Protein AF-A0A849PNW9-F1 (afdb_monomer_lite)

Foldseek 3Di:
DQVVVFVVCCVVPVVCCVVPVDTNDQPDDDDDDPPPDCVVVVVVVVCSVPVVVCVPVPDPPPPPDD

Secondary structure (DSSP, 8-state):
-HHHHHHHHHHH-THHHHH-SS-SS-S------TTS-HHHHHHHHHGGG-GGGGGGTS--------

Structure (mmCIF, N/CA/C/O backbone):
data_AF-A0A849PNW9-F1
#
_entry.id   AF-A0A849PNW9-F1
#
loop_
_atom_site.group_PDB
_atom_site.id
_atom_site.type_symbol
_atom_site.label_atom_id
_atom_site.label_alt_id
_atom_site.label_comp_id
_atom_site.label_asym_id
_atom_site.label_entity_id
_atom_site.label_seq_id
_atom_site.pdbx_PDB_ins_code
_atom_site.Cartn_x
_atom_site.Cartn_y
_atom_site.Cartn_z
_atom_site.occupancy
_atom_site.B_iso_or_equiv
_atom_site.auth_seq_id
_atom_site.auth_comp_id
_atom_site.auth_asym_id
_atom_site.auth_atom_id
_atom_site.pdbx_PDB_model_num
ATOM 1 N N . MET A 1 1 ? -13.838 4.949 -3.000 1.00 52.19 1 MET A N 1
ATOM 2 C CA . MET A 1 1 ? -14.179 3.512 -2.874 1.00 52.19 1 MET A CA 1
ATOM 3 C C . MET A 1 1 ? -13.661 2.885 -1.578 1.00 52.19 1 MET A C 1
ATOM 5 O O . MET A 1 1 ? -14.483 2.353 -0.848 1.00 52.19 1 MET A O 1
ATOM 9 N N . ALA A 1 2 ? -12.380 3.032 -1.212 1.00 59.91 2 ALA A N 1
ATOM 10 C CA . ALA A 1 2 ? -11.792 2.389 -0.020 1.00 59.91 2 ALA A CA 1
ATOM 11 C C . ALA A 1 2 ? -12.490 2.673 1.335 1.00 59.91 2 ALA A C 1
ATOM 13 O O . ALA A 1 2 ? -12.443 1.844 2.238 1.00 59.91 2 ALA A O 1
ATOM 14 N N . TYR A 1 3 ? -13.168 3.818 1.496 1.00 58.88 3 TYR A N 1
ATOM 15 C CA . TYR A 1 3 ? -13.868 4.168 2.744 1.00 58.88 3 TYR A CA 1
ATOM 16 C C . TYR A 1 3 ? -15.051 3.247 3.078 1.00 58.88 3 TYR A C 1
ATOM 18 O O . TYR A 1 3 ? -15.237 2.907 4.246 1.00 58.88 3 TYR A O 1
ATOM 26 N N . MET A 1 4 ? -15.834 2.830 2.076 1.00 61.88 4 MET A N 1
ATOM 27 C CA . MET A 1 4 ? -16.983 1.942 2.305 1.00 61.88 4 MET A CA 1
ATOM 28 C C . MET A 1 4 ? -16.517 0.532 2.668 1.00 61.88 4 MET A C 1
ATOM 30 O O . MET A 1 4 ? -17.020 -0.071 3.613 1.00 61.88 4 MET A O 1
ATOM 34 N N . GLU A 1 5 ? -15.475 0.056 1.994 1.00 74.19 5 GLU A N 1
ATOM 35 C CA . GLU A 1 5 ? -14.849 -1.239 2.257 1.00 74.19 5 GLU A CA 1
ATOM 36 C C . GLU A 1 5 ? -14.225 -1.301 3.663 1.00 74.19 5 GLU A C 1
ATOM 38 O O . GLU A 1 5 ? -14.407 -2.269 4.397 1.00 74.19 5 GLU A O 1
ATOM 43 N N . CYS A 1 6 ? -13.607 -0.200 4.104 1.00 80.75 6 CYS A N 1
ATOM 44 C CA . CYS A 1 6 ? -13.083 -0.011 5.460 1.00 80.75 6 CYS A CA 1
ATOM 45 C C . CYS A 1 6 ? -14.128 -0.263 6.5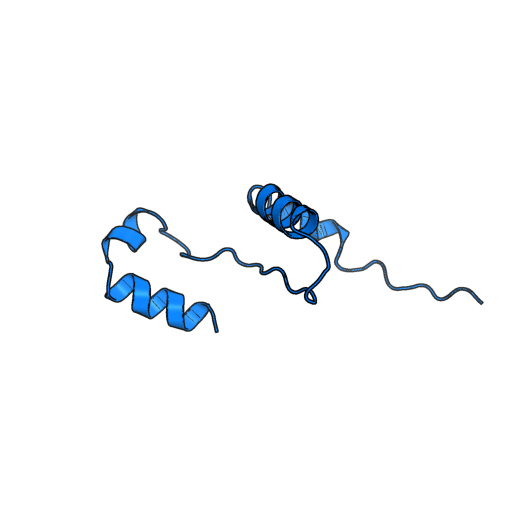61 1.00 80.75 6 CYS A C 1
ATOM 47 O O . CYS A 1 6 ? -13.791 -0.764 7.636 1.00 80.75 6 CYS A O 1
ATOM 49 N N . ARG A 1 7 ? -15.378 0.159 6.329 1.00 83.62 7 ARG A N 1
ATOM 50 C CA . ARG A 1 7 ? -16.481 0.038 7.291 1.00 83.62 7 ARG A CA 1
ATOM 51 C C . ARG A 1 7 ? -17.006 -1.387 7.341 1.00 83.62 7 ARG A C 1
ATOM 53 O O . ARG A 1 7 ? -17.172 -1.924 8.431 1.00 83.62 7 ARG A O 1
ATOM 60 N N . GLU A 1 8 ? -17.282 -1.977 6.184 1.00 89.12 8 GLU A N 1
ATOM 61 C CA . GLU A 1 8 ? -17.871 -3.314 6.124 1.00 89.12 8 GLU A CA 1
ATOM 62 C C . GLU A 1 8 ? -16.878 -4.387 6.596 1.00 89.12 8 GLU A C 1
ATOM 64 O O . GLU A 1 8 ? -17.257 -5.246 7.390 1.00 89.12 8 GLU A O 1
ATOM 69 N N . LEU A 1 9 ? -15.584 -4.264 6.268 1.00 88.38 9 LEU A N 1
ATOM 70 C CA . LEU A 1 9 ? -14.545 -5.156 6.802 1.00 88.38 9 LEU A CA 1
ATOM 71 C C . LEU A 1 9 ? -14.417 -5.059 8.325 1.00 88.38 9 LEU A C 1
ATOM 73 O O . LEU A 1 9 ? -14.336 -6.081 8.997 1.00 88.38 9 LEU A O 1
ATOM 77 N N . ARG A 1 10 ? -14.460 -3.850 8.898 1.00 86.50 10 ARG A N 1
ATOM 78 C CA . ARG A 1 10 ? -14.394 -3.673 10.360 1.00 86.50 10 ARG A CA 1
ATOM 79 C C . ARG A 1 10 ? -15.649 -4.154 11.096 1.00 86.50 10 ARG A C 1
ATOM 81 O O . ARG A 1 10 ? -15.564 -4.434 12.287 1.00 86.50 10 ARG A O 1
ATOM 88 N N . LYS A 1 11 ? -16.801 -4.259 10.422 1.00 88.81 11 LYS A N 1
ATOM 89 C CA . LYS A 1 11 ? -17.994 -4.920 10.979 1.00 88.81 11 LYS A CA 1
ATOM 90 C C . LYS A 1 11 ? -17.879 -6.440 10.920 1.00 88.81 11 LYS A C 1
ATOM 92 O O . LYS A 1 11 ? -18.228 -7.100 11.889 1.00 88.81 11 LYS A O 1
ATOM 97 N N . ALA A 1 12 ? -17.411 -6.973 9.791 1.00 92.88 12 ALA A N 1
ATOM 98 C CA . ALA A 1 12 ? -17.259 -8.411 9.589 1.00 92.88 12 ALA A CA 1
ATOM 99 C C . ALA A 1 12 ? -16.128 -9.005 10.448 1.00 92.88 12 ALA A C 1
ATOM 101 O O . ALA A 1 12 ? -16.238 -10.132 10.919 1.00 92.88 12 ALA A O 1
ATOM 102 N N . PHE A 1 13 ? -15.070 -8.228 10.698 1.00 91.25 13 PHE A N 1
ATOM 103 C CA . PHE A 1 13 ? -13.877 -8.649 11.432 1.00 91.25 13 PHE A CA 1
ATOM 104 C C . PHE A 1 13 ? -13.535 -7.642 12.545 1.00 91.25 13 PHE A C 1
ATOM 106 O O . PHE A 1 13 ? -12.677 -6.773 12.363 1.00 91.25 13 PHE A O 1
ATOM 113 N N . PRO A 1 14 ? -14.187 -7.739 13.721 1.00 87.62 14 PRO A N 1
ATOM 114 C CA . PRO A 1 14 ? -14.033 -6.757 14.796 1.00 87.62 14 PRO A CA 1
ATOM 115 C C . PRO A 1 14 ? -12.599 -6.603 15.321 1.00 87.62 14 PRO A C 1
ATOM 117 O O . PRO A 1 14 ? -12.203 -5.496 15.680 1.00 87.62 14 PRO A O 1
ATOM 120 N N . HIS A 1 15 ? -11.795 -7.670 15.296 1.00 86.19 15 HIS A N 1
ATOM 121 C CA . HIS A 1 15 ? -10.391 -7.652 15.730 1.00 86.19 15 HIS A CA 1
ATOM 122 C C . HIS A 1 15 ? -9.512 -6.697 14.896 1.00 86.19 15 HIS A C 1
ATOM 124 O O . HIS A 1 15 ? -8.532 -6.155 15.400 1.00 86.19 15 HIS A O 1
ATOM 130 N N . LEU A 1 16 ? -9.886 -6.401 13.641 1.00 85.94 16 LEU A N 1
ATOM 131 C CA . LEU A 1 16 ? -9.182 -5.405 12.820 1.00 85.94 16 LEU A CA 1
ATOM 132 C C . LEU A 1 16 ? -9.252 -4.000 13.426 1.00 85.94 16 LEU A C 1
ATOM 134 O O . LEU A 1 16 ? -8.395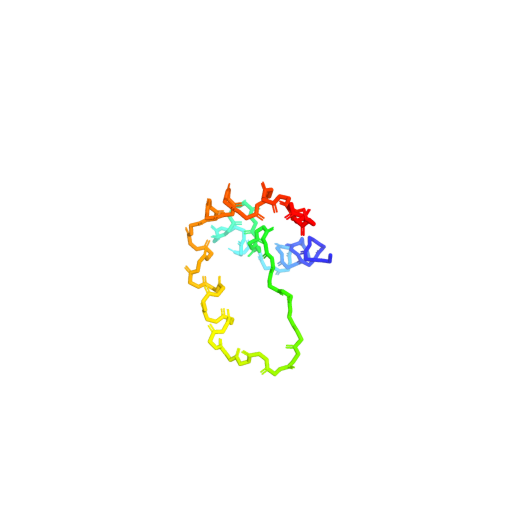 -3.158 13.159 1.00 85.94 16 LEU A O 1
ATOM 138 N N . LYS A 1 17 ? -10.274 -3.731 14.244 1.00 81.88 17 LYS A N 1
ATOM 139 C CA . LYS A 1 17 ? -10.412 -2.457 14.945 1.00 81.88 17 LYS A CA 1
ATOM 140 C C . LYS A 1 17 ? -9.343 -2.292 16.025 1.00 81.88 17 LYS A C 1
ATOM 142 O O . LYS A 1 17 ? -8.878 -1.175 16.197 1.00 81.88 17 LYS A O 1
ATOM 147 N N . GLU A 1 18 ? -8.936 -3.378 16.681 1.00 82.50 18 GLU A N 1
ATOM 148 C CA . GLU A 1 18 ? -7.880 -3.375 17.704 1.00 82.50 18 GLU A CA 1
ATOM 149 C C . GLU A 1 18 ? -6.497 -3.164 17.080 1.00 82.50 18 GLU A C 1
ATOM 151 O O . GLU A 1 18 ? -5.683 -2.408 17.605 1.00 82.50 18 GLU A O 1
ATOM 156 N N . TRP A 1 19 ? -6.251 -3.776 15.919 1.00 79.75 19 TRP A N 1
ATOM 157 C CA . TRP A 1 19 ? -5.004 -3.598 15.169 1.00 79.75 19 TRP A CA 1
ATOM 158 C C . TRP A 1 19 ? -4.881 -2.215 14.517 1.00 79.75 19 TRP A C 1
ATOM 160 O O . TRP A 1 19 ? -3.780 -1.687 14.381 1.00 79.75 19 TRP A O 1
ATOM 170 N N . CYS A 1 20 ? -5.994 -1.610 14.092 1.00 75.88 20 CYS A N 1
ATOM 171 C CA . CYS A 1 20 ? -6.011 -0.353 13.343 1.00 75.88 20 CYS A CA 1
ATOM 172 C C . CYS A 1 20 ? -7.094 0.599 13.871 1.00 75.88 20 CYS A C 1
ATOM 174 O O . CYS A 1 20 ? -8.156 0.789 13.269 1.00 75.88 20 CYS A O 1
ATOM 176 N N . ASN A 1 21 ? -6.777 1.264 14.987 1.00 71.25 21 ASN A N 1
ATOM 177 C CA . ASN A 1 21 ? -7.704 2.137 15.716 1.00 71.25 21 ASN A CA 1
ATOM 178 C C . ASN A 1 21 ? -8.239 3.329 14.895 1.00 71.25 21 ASN A C 1
ATOM 180 O O . ASN A 1 21 ? -9.359 3.782 15.128 1.00 71.25 21 ASN A O 1
ATOM 184 N N . LYS A 1 22 ? -7.463 3.851 13.93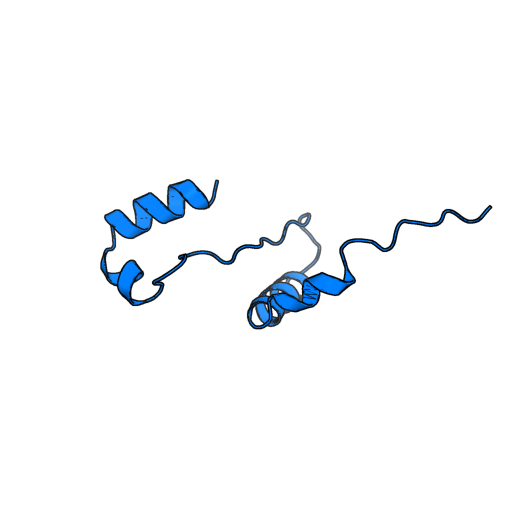0 1.00 75.94 22 LYS A N 1
ATOM 185 C CA . LYS A 1 22 ? -7.852 5.012 13.100 1.00 75.94 22 LYS A CA 1
ATOM 186 C C . LYS A 1 22 ? -8.460 4.589 11.757 1.00 75.94 22 LYS A C 1
ATOM 188 O O . LYS A 1 22 ? -9.636 4.837 11.483 1.00 75.94 22 LYS A O 1
ATOM 193 N N . SER A 1 23 ? -7.677 3.929 10.910 1.00 77.88 23 SER A N 1
ATOM 194 C CA . SER A 1 23 ? -8.080 3.512 9.563 1.00 77.88 23 SER A CA 1
ATOM 195 C C . SER A 1 23 ? -7.397 2.201 9.199 1.00 77.88 23 SER A C 1
ATOM 197 O O . SER A 1 23 ? -6.244 2.012 9.568 1.00 77.88 23 SER A O 1
ATOM 199 N N . LEU A 1 24 ? -8.100 1.328 8.471 1.00 84.44 24 LE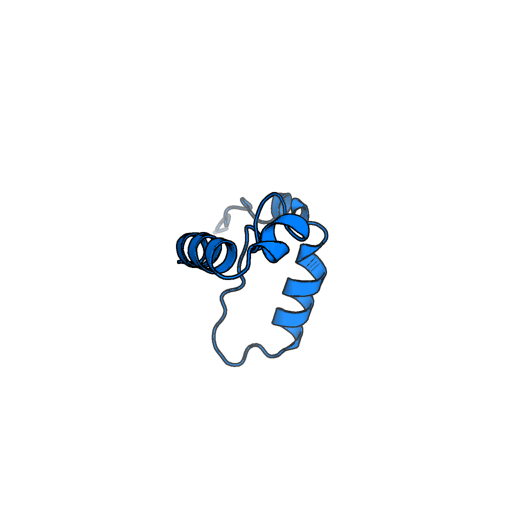U A N 1
ATOM 200 C CA . LEU A 1 24 ? -7.533 0.088 7.926 1.00 84.44 24 LEU A CA 1
ATOM 201 C C . LEU A 1 24 ? -6.608 0.366 6.731 1.00 84.44 24 LEU A C 1
ATOM 203 O O . LEU A 1 24 ? -5.652 -0.362 6.500 1.00 84.44 24 LEU A O 1
ATOM 207 N N . TRP A 1 25 ? -6.889 1.433 5.981 1.00 84.00 25 TRP A N 1
ATOM 208 C CA . TRP A 1 25 ? -6.128 1.822 4.797 1.00 84.00 25 TRP A CA 1
ATOM 209 C C . TRP A 1 25 ? -5.306 3.082 5.052 1.00 84.00 25 TRP A C 1
ATOM 211 O O . TRP A 1 25 ? -5.742 3.979 5.786 1.00 84.00 25 TRP A O 1
ATOM 221 N N . ALA A 1 26 ? -4.157 3.168 4.382 1.00 82.88 26 ALA A N 1
ATOM 222 C CA . ALA A 1 26 ? -3.371 4.389 4.290 1.00 82.88 26 ALA A CA 1
ATOM 223 C C . ALA A 1 26 ? -4.186 5.515 3.615 1.00 82.88 26 ALA A C 1
ATOM 225 O O . ALA A 1 26 ? -5.041 5.242 2.768 1.00 82.88 26 ALA A O 1
ATOM 226 N N . PRO A 1 27 ? -3.921 6.795 3.933 1.00 81.06 27 PRO A N 1
ATOM 227 C CA . PRO A 1 27 ? -4.644 7.928 3.351 1.00 81.06 27 PRO A CA 1
ATOM 228 C C . PRO A 1 27 ? -4.273 8.198 1.883 1.00 81.06 27 PRO A C 1
ATOM 230 O O . PRO A 1 27 ? -4.786 9.138 1.282 1.00 81.06 27 PRO A O 1
ATOM 233 N N . SER A 1 28 ? -3.359 7.413 1.305 1.00 83.75 28 SER A N 1
ATOM 234 C CA . SER A 1 28 ? -2.914 7.567 -0.074 1.00 83.75 28 SER A CA 1
ATOM 235 C C . SER A 1 28 ? -2.991 6.259 -0.851 1.00 83.75 28 SER A C 1
ATOM 237 O O . SER A 1 28 ? -3.010 5.179 -0.263 1.00 83.75 28 SER A O 1
ATOM 239 N N . TRP A 1 29 ? -3.031 6.372 -2.178 1.00 85.19 29 TRP A N 1
ATOM 240 C CA . TRP A 1 29 ? -2.941 5.246 -3.103 1.00 85.19 29 TRP A CA 1
ATOM 241 C C . TRP A 1 29 ? -1.855 5.500 -4.150 1.00 85.19 29 TRP A C 1
ATOM 243 O O . TRP A 1 29 ? -1.482 6.649 -4.416 1.00 85.19 29 TRP A O 1
ATOM 253 N N . PHE A 1 30 ? -1.384 4.427 -4.778 1.00 85.62 30 PHE A N 1
ATOM 254 C CA . PHE A 1 30 ? -0.622 4.492 -6.018 1.00 85.62 30 PHE A CA 1
ATOM 255 C C . PHE A 1 30 ? -1.559 4.221 -7.193 1.00 85.62 30 PHE A C 1
ATOM 257 O O . PHE A 1 30 ? -2.371 3.300 -7.142 1.00 85.62 30 PHE A O 1
ATOM 264 N N . TYR A 1 31 ? -1.437 5.023 -8.244 1.00 86.81 31 TYR A N 1
ATOM 265 C CA . TYR A 1 31 ? -2.139 4.818 -9.502 1.00 86.81 31 TYR A CA 1
ATOM 266 C C . TYR A 1 31 ? -1.127 4.946 -10.635 1.00 86.81 31 TYR A C 1
ATOM 268 O O . TYR A 1 31 ? -0.464 5.974 -10.759 1.00 86.81 31 TYR A O 1
ATOM 276 N N . GLY A 1 32 ? -0.996 3.899 -11.443 1.00 84.44 32 GLY A N 1
ATOM 277 C CA . GLY A 1 32 ? -0.069 3.859 -12.565 1.00 84.44 32 GLY A CA 1
ATOM 278 C C . GLY A 1 32 ? -0.502 2.825 -13.594 1.00 84.44 32 GLY A C 1
ATOM 279 O O . GLY A 1 32 ? -1.159 1.839 -13.257 1.00 84.44 32 GLY A O 1
ATOM 280 N N . SER A 1 33 ? -0.151 3.063 -14.856 1.00 87.75 33 SER A N 1
ATOM 281 C CA . SER A 1 33 ? -0.469 2.148 -15.953 1.00 87.75 33 SER A CA 1
ATOM 282 C C . SER A 1 33 ? 0.323 0.844 -15.840 1.00 87.75 33 SER A C 1
ATOM 284 O O . SER A 1 33 ? 1.442 0.816 -15.318 1.00 87.75 33 SER A O 1
ATOM 286 N N . VAL A 1 34 ? -0.231 -0.235 -16.387 1.00 84.25 34 VAL A N 1
ATOM 287 C CA . VAL A 1 34 ? 0.435 -1.542 -16.450 1.00 84.25 34 VAL A CA 1
ATOM 288 C C . VAL A 1 34 ? 1.752 -1.418 -17.232 1.00 84.25 34 VAL A C 1
ATOM 290 O O . VAL A 1 34 ? 1.790 -0.768 -18.272 1.00 84.25 34 VAL A O 1
ATOM 293 N N . GLY A 1 35 ? 2.835 -2.015 -16.720 1.00 83.31 35 GLY A N 1
ATOM 294 C CA . GLY A 1 35 ? 4.154 -2.028 -17.377 1.00 83.31 35 GLY A CA 1
ATOM 295 C C . GLY A 1 35 ? 5.252 -1.191 -16.707 1.00 83.31 35 GLY A C 1
ATOM 296 O O . GLY A 1 35 ? 6.414 -1.351 -17.054 1.00 83.31 35 GLY A O 1
ATOM 297 N N . HIS A 1 36 ? 4.935 -0.375 -15.694 1.00 75.19 36 HIS A N 1
ATOM 298 C CA . HIS A 1 36 ? 5.933 0.425 -14.954 1.00 75.19 36 HIS A CA 1
ATOM 299 C C . HIS A 1 36 ? 6.859 -0.396 -14.027 1.00 75.19 36 HIS A C 1
ATOM 301 O O . HIS A 1 36 ? 7.780 0.156 -13.427 1.00 75.19 36 HIS A O 1
ATOM 307 N N . GLY A 1 37 ? 6.641 -1.713 -13.926 1.00 85.31 37 GLY A N 1
ATOM 308 C CA . GLY A 1 37 ? 7.465 -2.635 -13.142 1.00 85.31 37 GLY A CA 1
ATOM 309 C C . GLY A 1 37 ? 7.210 -2.587 -11.630 1.00 85.31 37 GLY A C 1
ATOM 310 O O . GLY A 1 37 ? 6.665 -1.626 -11.086 1.00 85.31 37 GLY A O 1
ATOM 311 N N . TRP A 1 38 ? 7.618 -3.653 -10.934 1.00 88.44 38 TRP A N 1
ATOM 312 C CA . TRP A 1 38 ? 7.423 -3.802 -9.485 1.00 88.44 38 TRP A CA 1
ATOM 313 C C . TRP A 1 38 ? 8.184 -2.753 -8.659 1.00 88.44 38 TRP A C 1
ATOM 315 O O . TRP A 1 38 ? 7.684 -2.304 -7.632 1.00 88.44 38 TRP A O 1
ATOM 325 N N . ALA A 1 39 ? 9.342 -2.291 -9.142 1.00 89.56 39 ALA A N 1
ATOM 326 C CA . ALA A 1 39 ? 10.208 -1.345 -8.431 1.00 89.56 39 ALA A CA 1
ATOM 327 C C . ALA A 1 39 ? 9.497 -0.038 -8.029 1.00 89.56 39 ALA A C 1
ATOM 329 O O . ALA A 1 39 ? 9.773 0.534 -6.976 1.00 89.56 39 ALA A O 1
ATOM 330 N N . VAL A 1 40 ? 8.547 0.438 -8.843 1.00 87.50 40 VAL A N 1
ATOM 331 C CA . VAL A 1 40 ? 7.777 1.654 -8.533 1.00 87.50 40 VAL A CA 1
ATOM 332 C C . VAL A 1 40 ? 6.789 1.406 -7.389 1.00 87.50 40 VAL A C 1
ATOM 334 O O . VAL A 1 40 ? 6.630 2.259 -6.516 1.00 87.50 40 VAL A O 1
ATOM 337 N N . VAL A 1 41 ? 6.160 0.228 -7.364 1.00 88.31 41 VAL A N 1
ATOM 338 C CA . VAL A 1 41 ? 5.225 -0.180 -6.305 1.00 88.31 41 VAL A CA 1
ATOM 339 C C . VAL A 1 41 ? 5.972 -0.419 -4.996 1.00 88.31 41 VAL A C 1
ATOM 341 O O . VAL A 1 41 ? 5.549 0.074 -3.954 1.00 88.31 41 VAL A O 1
ATOM 344 N N . GLU A 1 42 ? 7.116 -1.099 -5.053 1.00 90.62 42 GLU A N 1
ATOM 345 C CA . GLU A 1 42 ? 7.985 -1.326 -3.897 1.00 90.62 42 GLU A CA 1
ATOM 346 C C . GLU A 1 42 ? 8.424 -0.001 -3.266 1.00 90.62 42 GLU A C 1
ATOM 348 O O . GLU A 1 42 ? 8.229 0.218 -2.068 1.00 90.62 42 GLU A O 1
ATOM 353 N N . ARG A 1 43 ? 8.900 0.942 -4.090 1.00 89.12 43 ARG A N 1
ATOM 354 C CA . ARG A 1 43 ? 9.256 2.287 -3.631 1.00 89.12 43 ARG A CA 1
ATOM 355 C C . ARG A 1 43 ? 8.052 3.030 -3.050 1.00 89.12 43 ARG A C 1
ATOM 357 O O . ARG A 1 43 ? 8.202 3.766 -2.077 1.00 89.12 43 ARG A O 1
ATOM 364 N N . TYR A 1 44 ? 6.860 2.879 -3.624 1.00 88.38 44 TYR A N 1
ATOM 365 C CA . TYR A 1 44 ? 5.650 3.489 -3.073 1.00 88.38 44 TYR A CA 1
ATOM 366 C C . TYR A 1 44 ? 5.322 2.951 -1.671 1.00 88.38 44 TYR A C 1
ATOM 368 O O . TYR A 1 44 ? 5.024 3.753 -0.785 1.00 88.38 44 TYR A O 1
ATOM 376 N N . ILE A 1 45 ? 5.407 1.631 -1.464 1.00 88.88 45 ILE A N 1
ATOM 377 C CA . ILE A 1 45 ? 5.119 0.970 -0.180 1.00 88.88 45 ILE A CA 1
ATOM 378 C C . ILE A 1 45 ? 6.135 1.391 0.885 1.00 88.88 45 ILE A C 1
ATOM 380 O O . ILE A 1 45 ? 5.728 1.822 1.960 1.00 88.88 45 ILE A O 1
ATOM 384 N N . GLN A 1 46 ? 7.435 1.357 0.569 1.00 88.81 46 GLN A N 1
ATOM 385 C CA . GLN A 1 46 ? 8.502 1.769 1.494 1.00 88.81 46 GLN A CA 1
ATOM 386 C C . GLN A 1 46 ? 8.329 3.214 1.984 1.00 88.81 46 GLN A C 1
ATOM 388 O O . GLN A 1 46 ? 8.635 3.535 3.127 1.00 88.81 46 GLN A O 1
ATOM 393 N N . ASN A 1 47 ? 7.782 4.095 1.142 1.00 86.06 47 ASN A N 1
ATOM 394 C CA . ASN A 1 47 ? 7.550 5.493 1.502 1.00 86.06 47 ASN A CA 1
ATOM 395 C C . ASN A 1 47 ? 6.240 5.737 2.285 1.00 86.06 47 ASN A C 1
ATOM 397 O O . ASN A 1 47 ? 5.972 6.881 2.652 1.00 86.06 47 ASN A O 1
ATOM 401 N N . GLN A 1 48 ? 5.412 4.715 2.553 1.00 80.62 48 GLN A N 1
ATOM 402 C CA . GLN A 1 48 ? 4.183 4.883 3.349 1.00 80.62 48 GLN A CA 1
ATOM 403 C C . GLN A 1 48 ? 4.447 5.044 4.852 1.00 80.6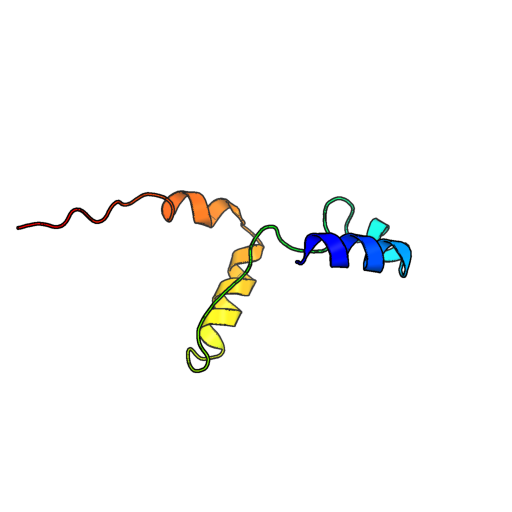2 48 GLN A C 1
ATOM 405 O O . GLN A 1 48 ? 3.612 5.627 5.542 1.00 80.62 48 GLN A O 1
ATOM 410 N N . GLU A 1 49 ? 5.591 4.577 5.364 1.00 68.75 49 GLU A N 1
ATOM 411 C CA . GLU A 1 49 ? 5.938 4.673 6.792 1.00 68.75 49 GLU A CA 1
ATOM 412 C C . GLU A 1 49 ? 6.204 6.120 7.245 1.00 68.75 49 GLU A C 1
ATOM 414 O O . GLU A 1 49 ? 6.094 6.429 8.431 1.00 68.75 49 GLU A O 1
ATOM 419 N N . ASN A 1 50 ? 6.475 7.036 6.304 1.00 61.78 50 ASN A N 1
ATOM 420 C CA . ASN A 1 50 ? 6.668 8.459 6.578 1.00 61.78 50 ASN A CA 1
ATOM 421 C C . ASN A 1 50 ? 5.804 9.345 5.646 1.00 61.78 50 ASN A C 1
ATOM 423 O O . ASN A 1 50 ? 6.299 9.921 4.671 1.00 61.78 50 ASN A O 1
ATOM 427 N N . PRO A 1 51 ? 4.491 9.482 5.925 1.00 53.25 51 PRO A N 1
ATOM 428 C CA . PRO A 1 51 ? 3.524 10.131 5.030 1.00 53.25 51 PRO A CA 1
ATOM 429 C C . PRO A 1 51 ? 3.782 11.630 4.771 1.00 53.25 51 PRO A C 1
ATOM 431 O O . PRO A 1 51 ? 3.201 12.198 3.844 1.00 53.25 51 PRO A O 1
ATOM 434 N N . ASN A 1 52 ? 4.687 12.265 5.526 1.00 44.81 52 ASN A N 1
ATOM 435 C CA . ASN A 1 52 ? 5.109 13.658 5.336 1.00 44.81 52 ASN A CA 1
ATOM 436 C C . ASN A 1 52 ? 6.116 13.882 4.190 1.00 44.81 52 ASN A C 1
ATOM 438 O O . ASN A 1 52 ? 6.508 15.019 3.946 1.00 44.81 52 ASN A O 1
ATOM 442 N N . ALA A 1 53 ? 6.500 12.860 3.419 1.00 46.78 53 ALA A N 1
ATOM 443 C CA . ALA A 1 53 ? 7.317 13.075 2.218 1.00 46.78 53 ALA A CA 1
ATOM 444 C C . ALA A 1 53 ? 6.572 13.834 1.092 1.00 46.78 53 ALA A C 1
ATOM 446 O O . ALA A 1 53 ? 7.198 14.343 0.163 1.00 46.78 53 ALA A O 1
ATOM 447 N N . LYS A 1 54 ? 5.234 13.952 1.159 1.00 45.25 54 LYS A N 1
ATOM 448 C CA . LYS A 1 54 ? 4.422 14.653 0.143 1.00 45.25 54 LYS A CA 1
ATOM 449 C C . LYS A 1 54 ? 4.315 16.170 0.327 1.00 45.25 54 LYS A C 1
ATOM 451 O O . LYS A 1 54 ? 3.776 16.832 -0.563 1.00 45.25 54 LYS A O 1
ATOM 456 N N . THR A 1 55 ? 4.893 16.753 1.379 1.00 40.91 55 THR A N 1
ATOM 457 C CA . THR A 1 55 ? 4.963 18.222 1.518 1.00 40.91 55 THR A CA 1
ATOM 458 C C . THR A 1 55 ? 5.906 18.881 0.497 1.00 40.91 55 THR A C 1
ATOM 460 O O . THR A 1 55 ? 5.953 20.102 0.429 1.00 40.91 55 THR A O 1
ATOM 463 N N . LEU A 1 56 ? 6.619 18.108 -0.337 1.00 42.62 56 LEU A N 1
ATOM 464 C CA . LEU A 1 56 ? 7.479 18.630 -1.413 1.00 42.62 56 LEU A CA 1
ATOM 465 C C . LEU A 1 56 ? 6.951 18.405 -2.840 1.00 42.62 56 LEU A C 1
ATOM 467 O O . LEU A 1 56 ? 7.534 18.936 -3.781 1.00 42.62 56 LEU A O 1
ATOM 471 N N . CYS A 1 57 ? 5.857 17.661 -3.039 1.00 40.06 57 CYS A N 1
ATOM 472 C CA . CYS A 1 57 ? 5.354 17.369 -4.394 1.00 40.06 57 CYS A CA 1
ATOM 473 C C . CYS A 1 57 ? 4.006 18.021 -4.716 1.00 40.06 57 CYS A C 1
ATOM 475 O O . CYS A 1 57 ? 3.492 17.847 -5.819 1.00 40.06 57 CYS A O 1
ATOM 477 N N . THR A 1 58 ? 3.450 18.804 -3.792 1.00 42.97 58 THR A N 1
ATOM 478 C CA . THR A 1 58 ? 2.270 19.629 -4.064 1.00 42.97 58 THR A CA 1
ATOM 479 C C . THR A 1 58 ? 2.732 21.073 -4.221 1.00 42.97 58 THR A C 1
ATOM 481 O O . THR A 1 58 ? 2.842 21.799 -3.241 1.00 42.97 58 THR A O 1
ATOM 484 N N . GLY A 1 59 ? 3.049 21.475 -5.456 1.00 41.25 59 GLY A N 1
ATOM 485 C CA . GLY A 1 59 ? 3.227 22.890 -5.800 1.00 41.25 59 GLY A CA 1
ATOM 486 C C . GLY A 1 59 ? 4.631 23.345 -6.203 1.0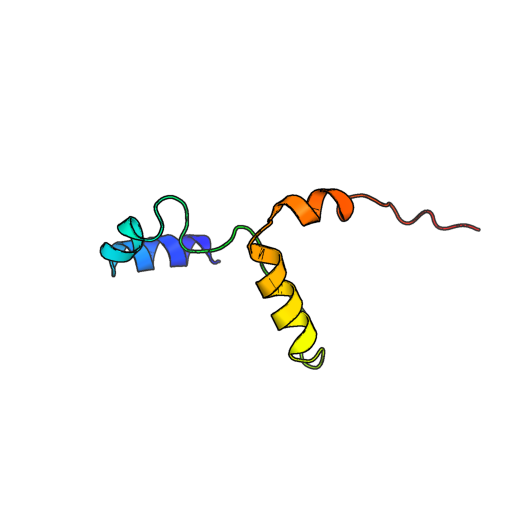0 41.25 59 GLY A C 1
ATOM 487 O O . GLY A 1 59 ? 5.059 24.409 -5.775 1.00 41.25 59 GLY A O 1
ATOM 488 N N . LEU A 1 60 ? 5.320 22.635 -7.100 1.00 38.25 60 LEU A N 1
ATOM 489 C CA . LEU A 1 60 ? 6.109 23.356 -8.103 1.00 38.25 60 LEU A CA 1
ATOM 490 C C . LEU A 1 60 ? 5.248 23.435 -9.355 1.00 38.25 60 LEU A C 1
ATOM 492 O O . LEU A 1 60 ? 5.171 22.498 -10.146 1.00 38.25 60 LEU A O 1
ATOM 496 N N . GLY A 1 61 ? 4.533 24.557 -9.473 1.00 37.75 61 GLY A N 1
ATOM 497 C CA . GLY A 1 61 ? 3.926 24.951 -10.730 1.00 37.75 61 GLY A CA 1
ATOM 498 C C . GLY A 1 61 ? 4.983 24.865 -11.824 1.00 37.75 61 GLY A C 1
ATOM 499 O O . GLY A 1 61 ? 6.083 25.399 -11.676 1.00 37.75 61 GLY A O 1
ATOM 500 N N . LEU A 1 62 ? 4.638 24.162 -12.900 1.00 39.09 62 LEU A N 1
ATOM 501 C CA . LEU A 1 62 ? 5.321 24.239 -14.180 1.00 39.09 62 LEU A CA 1
ATOM 502 C C . LEU A 1 62 ? 5.426 25.722 -14.563 1.00 39.09 62 LEU A C 1
ATOM 504 O O . LEU A 1 62 ? 4.488 26.296 -15.111 1.00 39.09 62 LEU A O 1
ATOM 508 N N . LYS A 1 63 ? 6.555 26.369 -14.257 1.00 38.41 63 LYS A N 1
ATOM 509 C CA . LYS A 1 63 ? 6.939 27.586 -14.964 1.00 38.41 63 LYS A CA 1
ATOM 510 C C . LYS A 1 63 ? 7.404 27.133 -16.341 1.00 38.41 63 LYS A C 1
ATOM 512 O O . LYS A 1 63 ? 8.537 26.701 -16.512 1.00 38.41 63 LYS A O 1
ATOM 517 N N . SER A 1 64 ? 6.473 27.183 -17.289 1.00 36.53 64 SER A N 1
ATOM 518 C CA . SER A 1 64 ? 6.763 27.181 -18.717 1.00 36.53 64 SER A CA 1
ATOM 519 C C . SER A 1 64 ? 7.643 28.396 -19.006 1.00 36.53 64 SER A C 1
ATOM 521 O O . SER A 1 64 ? 7.158 29.525 -18.978 1.00 36.53 64 SER A O 1
ATOM 523 N N . GLY A 1 65 ? 8.941 28.173 -19.200 1.00 39.94 65 GLY A N 1
ATOM 524 C CA . GLY A 1 65 ? 9.835 29.164 -19.787 1.00 39.94 65 GLY A CA 1
ATOM 525 C C . GLY A 1 65 ? 9.638 29.176 -21.300 1.00 39.94 65 GLY A C 1
ATOM 526 O O . GLY A 1 65 ? 9.795 28.135 -21.937 1.00 39.94 65 GLY A O 1
ATOM 527 N N . VAL A 1 66 ? 9.255 30.336 -21.830 1.00 37.53 66 VAL A N 1
ATOM 528 C CA . VAL A 1 66 ? 9.604 30.789 -23.184 1.00 37.53 66 VAL A CA 1
ATOM 529 C C . VAL A 1 66 ? 10.803 31.709 -23.032 1.00 37.53 66 VAL A C 1
ATOM 531 O O . VAL A 1 66 ? 10.783 32.499 -22.058 1.00 37.53 66 VAL A O 1
#

Radius of gyration: 16.78 Å; chains: 1; bounding box: 28×39×41 Å

pLDDT: mean 71.96, std 19.06, range [36.53, 92.88]

Sequence (66 aa):
MAYMECRELRKAFPHLKEWCNKSLWAPSWFYGSVGHGWAVVERYIQNQENPNAKTLCTGLGLKSGV